Protein AF-A0A497B999-F1 (afdb_monomer_lite)

pLDDT: mean 79.4, std 13.86, range [38.69, 96.44]

Sequence (153 aa):
MGLRLIITAIMAGIAWFAQEKSVSIAQFNAAYASIPLSVILLAMVFDYGLDTGKLYNRMLGRGKNPLSKLAFAIGSVTVFFLLFTWLVAGTVTLNLSLLQPENIVAAGIVALVVLIPNTGTSEWLLWLWIATQIATGGSYLVILPAAIGGVLI

Radius of gyration: 16.12 Å; chains: 1; bounding box: 37×37×44 Å

Foldseek 3Di:
DVVVVVLVVLVVVLVVLCVVLVPDPLLLLLLLLLQAQVLLVVLLVLLQVPLVVVVVCVVCVPPPDPVVSVVVLVVQLVVQLQVQLCSSVLDPDDDVVPDDSSNSSSSSVSSSQSSPHPSSVPSVSVVSNVVSCVVVVVPNHHHDPPPSDDDDD

Secondary structure (DSSP, 8-state):
-HHHHHHHHHHHHHHHHHHHTT--HHHHHHHHHTS-HHHHHHHHHHHHHH-HHHHHHHHHTT--SHHHHHHHHHHHHHHHHHHHHHHHHT-SS--TTTS-HHHHHHHHHHHHHHHSTT-TTS-HHHHHHHHHHHHTTTTT--SS---SSS---

Structure (mmCIF, N/CA/C/O backbone):
data_AF-A0A497B999-F1
#
_entry.id   AF-A0A497B999-F1
#
loop_
_atom_site.group_PDB
_atom_site.id
_atom_site.type_symbol
_atom_site.label_atom_id
_atom_site.label_alt_id
_atom_site.label_comp_id
_atom_site.label_asym_id
_atom_site.label_entity_id
_atom_site.label_seq_id
_atom_site.pdbx_PDB_ins_code
_atom_site.Cartn_x
_atom_site.Cartn_y
_atom_site.Cartn_z
_atom_site.occupancy
_atom_site.B_iso_or_equiv
_atom_site.auth_seq_id
_atom_site.auth_comp_id
_atom_site.auth_asym_id
_atom_site.auth_atom_id
_atom_site.pdbx_PDB_model_num
ATOM 1 N N . MET A 1 1 ? -16.981 14.849 10.369 1.00 53.31 1 MET A N 1
ATOM 2 C CA . MET A 1 1 ? -15.868 15.704 9.890 1.00 53.31 1 MET A CA 1
ATOM 3 C C . MET A 1 1 ? -14.486 15.146 10.237 1.00 53.31 1 MET A C 1
ATOM 5 O O . MET A 1 1 ? -13.684 15.047 9.323 1.00 53.31 1 MET A O 1
ATOM 9 N N . GLY A 1 2 ? -14.214 14.705 11.476 1.00 68.94 2 GLY A N 1
ATOM 10 C CA . GLY A 1 2 ? -12.868 14.260 11.897 1.00 68.94 2 GLY A CA 1
ATOM 11 C C . GLY A 1 2 ? -12.201 13.161 11.049 1.00 68.94 2 GLY A C 1
ATOM 12 O O . GLY A 1 2 ? -11.069 13.343 10.626 1.00 68.94 2 GLY A O 1
ATOM 13 N N . LEU A 1 3 ? -12.895 12.059 10.731 1.00 68.69 3 LEU A N 1
ATOM 14 C CA . LEU A 1 3 ? -12.295 10.940 9.978 1.00 68.69 3 LEU A CA 1
ATOM 15 C C . LEU A 1 3 ? -11.814 11.343 8.574 1.00 68.69 3 LEU A C 1
ATOM 17 O O . LEU A 1 3 ? -10.726 10.959 8.167 1.00 68.69 3 LEU A O 1
ATOM 21 N N . ARG A 1 4 ? -12.602 12.149 7.851 1.00 74.00 4 ARG A N 1
ATOM 22 C CA . ARG A 1 4 ? -12.235 12.611 6.504 1.00 74.00 4 ARG A CA 1
ATOM 23 C C . ARG A 1 4 ? -10.976 13.477 6.539 1.00 74.00 4 ARG A C 1
ATOM 25 O O . ARG A 1 4 ? -10.092 13.254 5.732 1.00 74.00 4 ARG A O 1
ATOM 32 N N . LEU A 1 5 ? -10.870 14.386 7.512 1.00 78.81 5 LEU A N 1
ATOM 33 C CA . LEU A 1 5 ? -9.674 15.216 7.704 1.00 78.81 5 LEU A CA 1
ATOM 34 C C . LEU A 1 5 ? -8.425 14.375 7.990 1.00 78.81 5 LEU A C 1
ATOM 36 O O . LEU A 1 5 ? -7.358 14.681 7.475 1.00 78.81 5 LEU A O 1
ATOM 40 N N . ILE A 1 6 ? -8.561 13.301 8.771 1.00 75.62 6 ILE A N 1
ATOM 41 C CA . ILE A 1 6 ? -7.450 12.392 9.078 1.00 75.62 6 ILE A CA 1
ATOM 42 C C . ILE A 1 6 ? -7.022 11.618 7.834 1.00 75.62 6 ILE A C 1
ATOM 44 O O . ILE A 1 6 ? -5.835 11.571 7.537 1.00 75.62 6 ILE A O 1
ATOM 48 N N . ILE A 1 7 ? -7.974 11.058 7.081 1.00 76.25 7 ILE A N 1
ATOM 49 C CA . ILE A 1 7 ? -7.676 10.371 5.818 1.00 76.25 7 ILE A CA 1
ATOM 50 C C . ILE A 1 7 ? -6.968 11.339 4.862 1.00 76.25 7 ILE A C 1
ATOM 52 O O . ILE A 1 7 ? -5.926 10.994 4.317 1.00 76.25 7 ILE A O 1
ATOM 56 N N . THR A 1 8 ? -7.458 12.576 4.732 1.00 84.88 8 THR A N 1
ATOM 57 C CA . THR A 1 8 ? -6.799 13.616 3.930 1.00 84.88 8 THR A CA 1
ATOM 58 C C . THR A 1 8 ? -5.387 13.927 4.429 1.00 84.88 8 THR A C 1
ATOM 60 O O . THR A 1 8 ? -4.481 14.044 3.612 1.00 84.88 8 THR A O 1
ATOM 63 N N . ALA A 1 9 ? -5.166 14.023 5.742 1.00 86.38 9 ALA A N 1
ATOM 64 C CA . ALA A 1 9 ? -3.837 14.259 6.306 1.00 86.38 9 ALA A CA 1
ATOM 65 C C . ALA A 1 9 ? -2.875 13.089 6.044 1.00 86.38 9 ALA A C 1
ATOM 67 O O . ALA A 1 9 ? -1.715 13.320 5.715 1.00 86.38 9 ALA A O 1
ATOM 68 N N . ILE A 1 10 ? -3.349 11.841 6.128 1.00 84.56 10 ILE A N 1
ATOM 69 C CA . ILE A 1 10 ? -2.544 10.656 5.798 1.00 84.56 10 ILE A CA 1
ATOM 70 C C . ILE A 1 10 ? -2.218 10.639 4.301 1.00 84.56 10 ILE A C 1
ATOM 72 O O . ILE A 1 10 ? -1.063 10.443 3.935 1.00 84.56 10 ILE A O 1
ATOM 76 N N . MET A 1 11 ? -3.201 10.905 3.435 1.00 88.56 11 MET A N 1
ATOM 77 C CA . MET A 1 11 ? -2.979 11.018 1.989 1.00 88.56 11 MET A CA 1
ATOM 78 C C . MET A 1 11 ? -1.961 12.115 1.661 1.00 88.56 11 MET A C 1
ATOM 80 O O . MET A 1 11 ? -1.053 11.886 0.865 1.00 88.56 11 MET A O 1
ATOM 84 N N . ALA A 1 12 ? -2.070 13.279 2.307 1.00 91.62 12 ALA A N 1
ATOM 85 C CA . ALA A 1 12 ? -1.105 14.365 2.169 1.00 91.62 12 ALA A CA 1
ATOM 86 C C . ALA A 1 12 ? 0.289 13.952 2.660 1.00 91.62 12 ALA A C 1
ATOM 88 O O . ALA A 1 12 ? 1.274 14.278 2.011 1.00 91.62 12 ALA A O 1
ATOM 89 N N . GLY A 1 13 ? 0.380 13.193 3.756 1.00 92.12 13 GLY A N 1
ATOM 90 C CA . GLY A 1 13 ? 1.641 12.659 4.270 1.00 92.12 13 GLY A CA 1
ATOM 91 C C . GLY A 1 13 ? 2.311 11.673 3.312 1.00 92.12 13 GLY A C 1
ATOM 92 O O . GLY A 1 13 ? 3.513 11.774 3.083 1.00 92.12 13 GLY A O 1
ATOM 93 N N . ILE A 1 14 ? 1.544 10.764 2.702 1.00 90.81 14 ILE A N 1
ATOM 94 C CA . ILE A 1 14 ? 2.063 9.833 1.686 1.00 90.81 14 ILE A CA 1
ATOM 95 C C . ILE A 1 14 ? 2.523 10.601 0.446 1.00 90.81 14 ILE A C 1
ATOM 97 O O . ILE A 1 14 ? 3.615 10.344 -0.054 1.00 90.81 14 ILE A O 1
ATOM 101 N N . ALA A 1 15 ? 1.726 11.563 -0.029 1.00 92.88 15 ALA A N 1
ATOM 102 C CA . ALA A 1 15 ? 2.080 12.387 -1.182 1.00 92.88 15 ALA A CA 1
ATOM 103 C C . ALA A 1 15 ? 3.340 13.228 -0.918 1.00 92.88 15 ALA A C 1
ATOM 105 O O . ALA A 1 15 ? 4.244 13.259 -1.750 1.00 92.88 15 ALA A O 1
ATOM 106 N N . TRP A 1 16 ? 3.432 13.848 0.261 1.00 96.19 16 TRP A N 1
ATOM 107 C CA . TRP A 1 16 ? 4.612 14.589 0.699 1.00 96.19 16 TRP A CA 1
ATOM 108 C C . TRP A 1 16 ? 5.847 13.687 0.772 1.00 96.19 16 TRP A C 1
ATOM 110 O O . TRP A 1 16 ? 6.894 14.047 0.244 1.00 96.19 16 TRP A O 1
ATOM 120 N N . PHE A 1 17 ? 5.727 12.490 1.352 1.00 93.62 17 PHE A N 1
ATOM 121 C CA . PHE A 1 17 ? 6.834 11.536 1.431 1.00 93.62 17 PHE A CA 1
ATOM 122 C C . PHE A 1 17 ? 7.292 11.063 0.045 1.00 93.62 17 PHE A C 1
ATOM 124 O O . PHE A 1 17 ? 8.492 11.001 -0.220 1.00 93.62 17 PHE A O 1
ATOM 131 N N . ALA A 1 18 ? 6.349 10.764 -0.853 1.00 94.25 18 ALA A N 1
ATOM 132 C CA . ALA A 1 18 ? 6.647 10.390 -2.232 1.00 94.25 18 ALA A CA 1
ATOM 133 C C . ALA A 1 18 ? 7.386 11.516 -2.972 1.00 94.25 18 ALA A C 1
ATOM 135 O O . ALA A 1 18 ? 8.362 11.249 -3.671 1.00 94.25 18 ALA A O 1
ATOM 136 N N . GLN A 1 19 ? 6.965 12.769 -2.770 1.00 94.44 19 GLN A N 1
ATOM 137 C CA . GLN A 1 19 ? 7.623 13.944 -3.336 1.00 94.44 19 GLN A CA 1
ATOM 138 C C . GLN A 1 19 ? 9.038 14.130 -2.772 1.00 94.44 19 GLN A C 1
ATOM 140 O O . GLN A 1 19 ? 9.989 14.252 -3.541 1.00 94.44 19 GLN A O 1
ATOM 145 N N . GLU A 1 20 ? 9.193 14.096 -1.449 1.00 96.44 20 GLU A N 1
ATOM 146 C CA . GLU A 1 20 ? 10.479 14.253 -0.754 1.00 96.44 20 GLU A CA 1
ATOM 147 C C . GLU A 1 20 ? 11.494 13.181 -1.179 1.00 96.44 20 GLU A C 1
ATOM 149 O O . GLU A 1 20 ? 12.686 13.448 -1.322 1.00 96.44 20 GLU A O 1
ATOM 154 N N . LYS A 1 21 ? 11.025 11.951 -1.418 1.00 95.06 21 LYS A N 1
ATOM 155 C CA . LYS A 1 21 ? 11.857 10.833 -1.883 1.00 95.06 21 LYS A CA 1
ATOM 156 C C . LYS A 1 21 ? 11.933 10.700 -3.403 1.00 95.06 21 LYS A C 1
ATOM 158 O O . LYS A 1 21 ? 12.560 9.759 -3.879 1.00 95.06 21 LYS A O 1
ATOM 163 N N . SER A 1 22 ? 11.353 11.641 -4.152 1.00 94.69 22 SER A N 1
ATOM 164 C CA . SER A 1 22 ? 11.350 11.652 -5.622 1.00 94.69 22 SER A CA 1
ATOM 165 C C . SER A 1 22 ? 10.850 10.339 -6.240 1.00 94.69 22 SER A C 1
ATOM 167 O O . SER A 1 22 ? 11.375 9.878 -7.252 1.00 94.69 22 SER A O 1
ATOM 169 N N . VAL A 1 23 ? 9.830 9.727 -5.629 1.00 95.19 23 VAL A N 1
ATOM 170 C CA . VAL A 1 23 ? 9.220 8.491 -6.130 1.00 95.19 23 VAL A CA 1
ATOM 171 C C . VAL A 1 23 ? 8.491 8.793 -7.435 1.00 95.19 23 VAL A C 1
ATOM 173 O O . VAL A 1 23 ? 7.482 9.500 -7.458 1.00 95.19 23 VAL A O 1
ATOM 176 N N . SER A 1 24 ? 8.999 8.247 -8.536 1.00 95.50 24 SER A N 1
ATOM 177 C CA . SER A 1 24 ? 8.361 8.361 -9.846 1.00 95.50 24 SER A CA 1
ATOM 178 C C . SER A 1 24 ? 7.156 7.424 -9.977 1.00 95.50 24 SER A C 1
ATOM 180 O O . SER A 1 24 ? 7.064 6.386 -9.321 1.00 95.50 24 SER A O 1
ATOM 182 N N . ILE A 1 25 ? 6.251 7.748 -10.905 1.00 93.69 25 ILE A N 1
ATOM 183 C CA . ILE A 1 25 ? 5.099 6.891 -11.241 1.00 93.69 25 ILE A CA 1
ATOM 184 C C . ILE A 1 25 ? 5.566 5.513 -11.733 1.00 93.69 25 ILE A C 1
ATOM 186 O O . ILE A 1 25 ? 4.940 4.504 -11.424 1.00 93.69 25 ILE A O 1
ATOM 190 N N . ALA A 1 26 ? 6.686 5.450 -12.461 1.00 94.44 26 ALA A N 1
ATOM 191 C CA . ALA A 1 26 ? 7.249 4.190 -12.936 1.00 94.44 26 ALA A CA 1
ATOM 192 C C . ALA A 1 26 ? 7.711 3.293 -11.774 1.00 94.44 26 ALA A C 1
ATOM 194 O O . ALA A 1 26 ? 7.369 2.113 -11.745 1.00 94.44 26 ALA A O 1
ATOM 195 N N . GLN A 1 27 ? 8.423 3.860 -10.792 1.00 93.62 27 GLN A N 1
ATOM 196 C CA . GLN A 1 27 ? 8.841 3.135 -9.584 1.00 93.62 27 GLN A CA 1
ATOM 197 C C . GLN A 1 27 ? 7.641 2.683 -8.757 1.00 93.62 27 GLN A C 1
ATOM 199 O O . GLN A 1 27 ? 7.598 1.540 -8.313 1.00 93.62 27 GLN A O 1
ATOM 204 N N . PHE A 1 28 ? 6.638 3.549 -8.600 1.00 94.38 28 PHE A N 1
ATOM 205 C CA . PHE A 1 28 ? 5.398 3.185 -7.926 1.00 94.38 28 PHE A CA 1
ATOM 206 C C . PHE A 1 28 ? 4.694 2.008 -8.619 1.00 94.38 28 PHE A C 1
ATOM 208 O O . PHE A 1 28 ? 4.337 1.037 -7.956 1.00 94.38 28 PHE A O 1
ATOM 215 N N . ASN A 1 29 ? 4.529 2.062 -9.945 1.00 94.69 29 ASN A N 1
ATOM 216 C CA . ASN A 1 29 ? 3.882 0.991 -10.705 1.00 94.69 29 ASN A CA 1
ATOM 217 C C . ASN A 1 29 ? 4.646 -0.330 -10.579 1.00 94.69 29 ASN A C 1
ATOM 219 O O . ASN A 1 29 ? 4.015 -1.367 -10.397 1.00 94.69 29 ASN A O 1
ATOM 223 N N . ALA A 1 30 ? 5.980 -0.296 -10.631 1.00 92.81 30 ALA A N 1
ATOM 224 C CA . ALA A 1 30 ? 6.812 -1.477 -10.420 1.00 92.81 30 ALA A CA 1
ATOM 225 C C . ALA A 1 30 ? 6.649 -2.045 -8.999 1.00 92.81 30 ALA A C 1
ATOM 227 O O . ALA A 1 30 ? 6.401 -3.241 -8.840 1.00 92.81 30 ALA A O 1
ATOM 228 N N . ALA A 1 31 ? 6.713 -1.192 -7.972 1.00 91.81 31 ALA A N 1
ATOM 229 C CA . ALA A 1 31 ? 6.538 -1.589 -6.575 1.00 91.81 31 ALA A CA 1
ATOM 230 C C . ALA A 1 31 ? 5.150 -2.194 -6.310 1.00 91.81 31 ALA A C 1
ATOM 232 O O . ALA A 1 31 ? 5.038 -3.254 -5.699 1.00 91.81 31 ALA A O 1
ATOM 233 N N . TYR A 1 32 ? 4.088 -1.556 -6.808 1.00 92.62 32 TYR A N 1
ATOM 234 C CA . TYR A 1 32 ? 2.716 -2.020 -6.612 1.00 92.62 32 TYR A CA 1
ATOM 235 C C . TYR A 1 32 ? 2.406 -3.288 -7.425 1.00 92.62 32 TYR A C 1
ATOM 237 O O . TYR A 1 32 ? 1.735 -4.189 -6.926 1.00 92.62 32 TYR A O 1
ATOM 245 N N . ALA A 1 33 ? 2.921 -3.403 -8.655 1.00 92.06 33 ALA A N 1
ATOM 246 C CA . ALA A 1 33 ? 2.795 -4.623 -9.458 1.00 92.06 33 ALA A CA 1
ATOM 247 C C . ALA A 1 33 ? 3.549 -5.811 -8.835 1.00 92.06 33 ALA A C 1
ATOM 249 O O . ALA A 1 33 ? 3.080 -6.940 -8.930 1.00 92.06 33 ALA A O 1
ATOM 250 N N . SER A 1 34 ? 4.665 -5.560 -8.143 1.00 90.12 34 SER A N 1
ATOM 251 C CA . SER A 1 34 ? 5.458 -6.600 -7.467 1.00 90.12 34 SER A CA 1
ATOM 252 C C . SER A 1 34 ? 4.764 -7.214 -6.247 1.00 90.12 34 SER A C 1
ATOM 254 O O . SER A 1 34 ? 5.243 -8.210 -5.706 1.00 90.12 34 SER A O 1
ATOM 256 N N . ILE A 1 35 ? 3.643 -6.643 -5.791 1.00 89.62 35 ILE A N 1
ATOM 257 C CA . ILE A 1 35 ? 2.853 -7.215 -4.700 1.00 89.62 35 ILE A CA 1
ATOM 258 C C . ILE A 1 35 ? 2.240 -8.538 -5.187 1.00 89.62 35 ILE A C 1
ATOM 260 O O . ILE A 1 35 ? 1.513 -8.526 -6.184 1.00 89.62 35 ILE A O 1
ATOM 264 N N . PRO A 1 36 ? 2.464 -9.671 -4.491 1.00 89.81 36 PRO A N 1
ATOM 265 C CA . PRO A 1 36 ? 1.859 -10.938 -4.877 1.00 89.81 36 PRO A CA 1
ATOM 266 C C . PRO A 1 36 ? 0.331 -10.853 -4.911 1.00 89.81 36 PRO A C 1
ATOM 268 O O . PRO A 1 36 ? -0.281 -10.294 -3.995 1.00 89.81 36 PRO A O 1
ATOM 271 N N . LEU A 1 37 ? -0.306 -11.473 -5.907 1.00 89.38 37 LEU A N 1
ATOM 272 C CA . LEU A 1 37 ? -1.767 -11.492 -6.031 1.00 89.38 37 LEU A CA 1
ATOM 273 C C . LEU A 1 37 ? -2.436 -12.020 -4.753 1.00 89.38 37 LEU A C 1
ATOM 275 O O . LEU A 1 37 ? -3.443 -11.474 -4.311 1.00 89.38 37 LEU A O 1
ATOM 279 N N . SER A 1 38 ? -1.851 -13.026 -4.098 1.00 88.50 38 SER A N 1
ATOM 280 C CA . SER A 1 38 ? -2.344 -13.534 -2.813 1.00 88.50 38 SER A CA 1
ATOM 281 C C . SER A 1 38 ? -2.384 -12.472 -1.708 1.00 88.50 38 SER A C 1
ATOM 283 O O . SER A 1 38 ? -3.277 -12.508 -0.866 1.00 88.50 38 SER A O 1
ATOM 285 N N . VAL A 1 39 ? -1.433 -11.532 -1.693 1.00 87.69 39 VAL A N 1
ATOM 286 C CA . VAL A 1 39 ? -1.390 -10.425 -0.725 1.00 87.69 39 VAL A CA 1
ATOM 287 C C . VAL A 1 39 ? -2.482 -9.405 -1.043 1.00 87.69 39 VAL A C 1
ATOM 289 O O . VAL A 1 39 ? -3.143 -8.936 -0.120 1.00 87.69 39 VAL A O 1
ATOM 292 N N . ILE A 1 40 ? -2.736 -9.118 -2.324 1.00 90.62 40 ILE A N 1
ATOM 293 C CA . ILE A 1 40 ? -3.856 -8.264 -2.754 1.00 90.62 40 ILE A CA 1
ATOM 294 C C . ILE A 1 40 ? -5.200 -8.885 -2.360 1.00 90.62 40 ILE A C 1
ATOM 296 O O . ILE A 1 40 ? -6.045 -8.212 -1.772 1.00 90.62 40 ILE A O 1
ATOM 300 N N . LEU A 1 41 ? -5.382 -10.184 -2.608 1.00 90.00 41 LEU A N 1
ATOM 301 C CA . LEU A 1 41 ? -6.593 -10.902 -2.210 1.00 90.00 41 LEU A CA 1
ATOM 302 C C . LEU A 1 41 ? -6.753 -10.943 -0.685 1.00 90.00 41 LEU A C 1
ATOM 304 O O . LEU A 1 41 ? -7.852 -10.725 -0.182 1.00 90.00 41 LEU A O 1
ATOM 308 N N . LEU A 1 42 ? -5.669 -11.155 0.066 1.00 86.69 42 LEU A N 1
ATOM 309 C CA . LEU A 1 42 ? -5.689 -11.077 1.527 1.00 86.69 42 LEU A CA 1
ATOM 310 C C . LEU A 1 42 ? -6.082 -9.672 2.006 1.00 86.69 42 LEU A C 1
ATOM 312 O O . LEU A 1 42 ? -6.885 -9.545 2.927 1.00 86.69 42 LEU A O 1
ATOM 316 N N . ALA A 1 43 ? -5.559 -8.622 1.369 1.00 86.19 43 ALA A N 1
ATOM 317 C CA . ALA A 1 43 ? -5.922 -7.243 1.669 1.00 86.19 43 ALA A CA 1
ATOM 318 C C . ALA A 1 43 ? -7.414 -6.984 1.428 1.00 86.19 43 ALA A C 1
ATOM 320 O O . ALA A 1 43 ? -8.062 -6.367 2.265 1.00 86.19 43 ALA A O 1
ATOM 321 N N . MET A 1 44 ? -7.976 -7.518 0.341 1.00 87.25 44 MET A N 1
ATOM 322 C CA . MET A 1 44 ? -9.414 -7.453 0.067 1.00 87.25 44 MET A CA 1
ATOM 323 C C . MET A 1 44 ? -10.247 -8.239 1.083 1.00 87.25 44 MET A C 1
ATOM 325 O O . MET A 1 44 ? -11.308 -7.778 1.491 1.00 87.25 44 MET A O 1
ATOM 329 N N . VAL A 1 45 ? -9.778 -9.409 1.528 1.00 85.94 45 VAL A N 1
ATOM 330 C CA . VAL A 1 45 ? -10.440 -10.166 2.603 1.00 85.94 45 VAL A CA 1
ATOM 331 C C . VAL A 1 45 ? -10.432 -9.362 3.902 1.00 85.94 45 VAL A C 1
ATOM 333 O O . VAL A 1 45 ? -11.441 -9.341 4.609 1.00 85.94 45 VAL A O 1
ATOM 336 N N . PHE A 1 46 ? -9.330 -8.671 4.206 1.00 82.75 46 PHE A N 1
ATOM 337 C CA . PHE A 1 46 ? -9.279 -7.740 5.327 1.00 82.75 46 PHE A CA 1
ATOM 338 C C . PHE A 1 46 ? -10.236 -6.564 5.126 1.00 82.75 46 PHE A C 1
ATOM 340 O O . PHE A 1 46 ? -11.010 -6.300 6.032 1.00 82.75 46 PHE A O 1
ATOM 347 N N . ASP A 1 47 ? -10.267 -5.913 3.964 1.00 81.00 47 ASP A N 1
ATOM 348 C CA . ASP A 1 47 ? -11.197 -4.808 3.671 1.00 81.00 47 ASP A CA 1
ATOM 349 C C . ASP A 1 47 ? -12.670 -5.245 3.816 1.00 81.00 47 ASP A C 1
ATOM 351 O O . ASP A 1 47 ? -13.462 -4.591 4.493 1.00 81.00 47 ASP A O 1
ATOM 355 N N . TYR A 1 48 ? -13.033 -6.424 3.299 1.00 82.00 48 TYR A N 1
ATOM 356 C CA . TYR A 1 48 ? -14.372 -7.004 3.458 1.00 82.00 48 TYR A CA 1
ATOM 357 C C . TYR A 1 48 ? -14.691 -7.360 4.919 1.00 82.00 48 TYR A C 1
ATOM 359 O O . TYR A 1 48 ? -15.761 -7.034 5.438 1.00 82.00 48 TYR A O 1
ATOM 367 N N . GLY A 1 49 ? -13.773 -8.048 5.604 1.00 74.00 49 GLY A N 1
ATOM 368 C CA . GLY A 1 49 ? -13.973 -8.517 6.978 1.00 74.00 49 GLY A CA 1
ATOM 369 C C . GLY A 1 49 ? -13.958 -7.389 8.009 1.00 74.00 49 GLY A C 1
ATOM 370 O O . GLY A 1 49 ? -14.634 -7.466 9.039 1.00 74.00 49 GLY A O 1
ATOM 371 N N . LEU A 1 50 ? -13.200 -6.335 7.723 1.00 69.31 50 LEU A N 1
ATOM 372 C CA . LEU A 1 50 ? -13.049 -5.167 8.574 1.00 69.31 50 LEU A CA 1
ATOM 373 C C . LEU A 1 50 ? -13.976 -4.038 8.192 1.00 69.31 50 LEU A C 1
ATOM 375 O O . LEU A 1 50 ? -13.937 -3.067 8.947 1.00 69.31 50 LEU A O 1
ATOM 379 N N . ASP A 1 51 ? -14.757 -4.173 7.102 1.00 68.81 51 ASP A N 1
ATOM 380 C CA . ASP A 1 51 ? -15.635 -3.150 6.523 1.00 68.81 51 ASP A CA 1
ATOM 381 C C . ASP A 1 51 ? -16.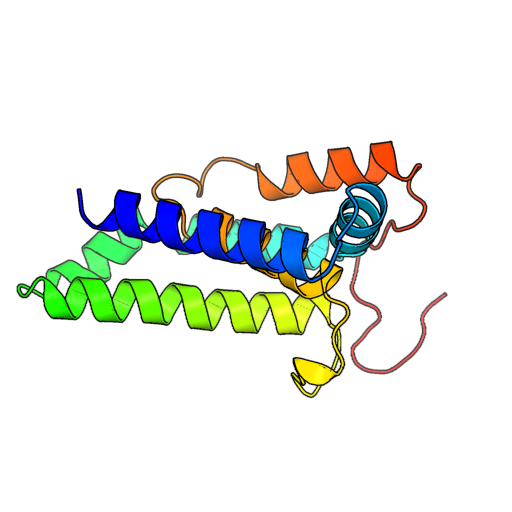062 -2.203 7.625 1.00 68.81 51 ASP A C 1
ATOM 383 O O . ASP A 1 51 ? -16.858 -2.543 8.519 1.00 68.81 51 ASP A O 1
ATOM 387 N N . THR A 1 52 ? -15.358 -1.069 7.659 1.00 55.94 52 THR A N 1
ATOM 388 C CA . THR A 1 52 ? -15.230 -0.307 8.895 1.00 55.94 52 THR A CA 1
ATOM 389 C C . THR A 1 52 ? -16.598 0.187 9.325 1.00 55.94 52 THR A C 1
ATOM 391 O O . THR A 1 52 ? -16.823 0.298 10.515 1.00 55.94 52 THR A O 1
ATOM 394 N N . GLY A 1 53 ? -17.599 0.287 8.445 1.00 57.34 53 GLY A N 1
ATOM 395 C CA . GLY A 1 53 ? -18.994 0.492 8.847 1.00 57.34 53 GLY A CA 1
ATOM 396 C C . GLY A 1 53 ? -19.504 -0.489 9.919 1.00 57.34 53 GLY A C 1
ATOM 397 O O . GLY A 1 53 ? -20.189 -0.076 10.854 1.00 57.34 53 GLY A O 1
ATOM 398 N N . LYS A 1 54 ? -19.144 -1.775 9.862 1.00 60.59 54 LYS A N 1
ATOM 399 C CA . LYS A 1 54 ? -19.558 -2.803 10.837 1.00 60.59 54 LYS A CA 1
ATOM 400 C C . LYS A 1 54 ? -18.557 -2.960 11.976 1.00 60.59 54 LYS A C 1
ATOM 402 O O . LYS A 1 54 ? -18.981 -3.048 13.128 1.00 60.59 54 LYS A O 1
ATOM 407 N N . LEU A 1 55 ? -17.253 -2.961 11.694 1.00 60.69 55 LEU A N 1
ATOM 408 C CA . LEU A 1 55 ? -16.217 -3.122 12.721 1.00 60.69 55 LEU A CA 1
ATOM 409 C C . LEU A 1 55 ? -16.121 -1.886 13.630 1.00 60.69 55 LEU A C 1
ATOM 411 O O . LEU A 1 55 ? -16.098 -2.016 14.853 1.00 60.69 55 LEU A O 1
ATOM 415 N N . TYR A 1 56 ? -16.177 -0.684 13.050 1.00 56.12 56 TYR A N 1
ATOM 416 C CA . TYR A 1 56 ? -16.229 0.593 13.769 1.00 56.12 56 TYR A CA 1
ATOM 417 C C . TYR A 1 56 ? -17.479 0.653 14.646 1.00 56.12 56 TYR A C 1
ATOM 419 O O . TYR A 1 56 ? -17.374 0.966 15.825 1.00 56.12 56 TYR A O 1
ATOM 427 N N . ASN A 1 57 ? -18.653 0.265 14.138 1.00 60.66 57 ASN A N 1
ATOM 428 C CA . ASN A 1 57 ? -19.877 0.240 14.947 1.00 60.66 57 ASN A CA 1
ATOM 429 C C . ASN A 1 57 ? -19.843 -0.831 16.055 1.00 60.66 57 ASN A C 1
ATOM 431 O O . ASN A 1 57 ? -20.320 -0.582 17.163 1.00 60.66 57 ASN A O 1
ATOM 435 N N . ARG A 1 58 ? -19.235 -1.997 15.807 1.00 61.34 58 ARG A N 1
ATOM 436 C CA . ARG A 1 58 ? -19.156 -3.110 16.771 1.00 61.34 58 ARG A CA 1
ATOM 437 C C . ARG A 1 58 ? -18.089 -2.891 17.853 1.00 61.34 58 ARG A C 1
ATOM 439 O O . ARG A 1 58 ? -18.299 -3.293 18.995 1.00 61.34 58 ARG A O 1
ATOM 446 N N . MET A 1 59 ? -16.982 -2.219 17.530 1.00 55.91 59 MET A N 1
ATOM 447 C CA . MET A 1 59 ? -15.904 -1.901 18.478 1.00 55.91 59 MET A CA 1
ATOM 448 C C . MET A 1 59 ? -16.114 -0.548 19.174 1.00 55.91 59 MET A C 1
ATOM 450 O O . MET A 1 59 ? -15.858 -0.432 20.372 1.00 55.91 59 MET A O 1
ATOM 454 N N . LEU A 1 60 ? -16.665 0.461 18.488 1.00 54.75 60 LEU A N 1
ATOM 455 C CA . LEU A 1 60 ? -16.926 1.792 19.061 1.00 54.75 60 LEU A CA 1
ATOM 456 C C . LEU A 1 60 ? -18.320 1.968 19.648 1.00 54.75 60 LEU A C 1
ATOM 458 O O . LEU A 1 60 ? -18.546 2.956 20.345 1.00 54.75 60 LEU A O 1
ATOM 462 N N . GLY A 1 61 ? -19.213 0.989 19.488 1.00 52.81 61 GLY A N 1
ATOM 463 C CA . GLY A 1 61 ? -20.396 0.861 20.343 1.00 52.81 61 GLY A CA 1
ATOM 464 C C . GLY A 1 61 ? -20.045 0.790 21.840 1.00 52.81 61 GLY A C 1
ATOM 465 O O . GLY A 1 61 ? -20.889 1.087 22.680 1.00 52.81 61 GLY A O 1
ATOM 466 N N . ARG A 1 62 ? -18.785 0.473 22.190 1.00 52.47 62 ARG A N 1
ATOM 467 C CA . ARG A 1 62 ? -18.260 0.485 23.568 1.00 52.47 62 ARG A CA 1
ATOM 468 C C . ARG A 1 62 ? -17.564 1.790 23.986 1.00 52.47 62 ARG A C 1
ATOM 470 O O . ARG A 1 62 ? -17.443 2.045 25.180 1.00 52.47 62 ARG A O 1
ATOM 477 N N . GLY A 1 63 ? -17.136 2.638 23.047 1.00 53.53 63 GLY A N 1
ATOM 478 C CA . GLY A 1 63 ? -16.372 3.860 23.326 1.00 53.53 63 GLY A CA 1
ATOM 479 C C . GLY A 1 63 ? -17.195 5.129 23.108 1.00 53.53 63 GLY A C 1
ATOM 480 O O . GLY A 1 63 ? -17.246 5.657 21.997 1.00 53.53 63 GLY A O 1
ATOM 481 N N . LYS A 1 64 ? -17.816 5.665 24.168 1.00 59.66 64 LYS A N 1
ATOM 482 C CA . LYS A 1 64 ? -18.594 6.922 24.095 1.00 59.66 64 LYS A CA 1
ATOM 483 C C . LYS A 1 64 ? -17.728 8.169 23.832 1.00 59.66 64 LYS A C 1
ATOM 485 O O . LYS A 1 64 ? -18.257 9.186 23.399 1.00 59.66 64 LYS A O 1
ATOM 490 N N . ASN A 1 65 ? -16.415 8.102 24.070 1.00 72.38 65 ASN A N 1
ATOM 491 C CA . ASN A 1 65 ? -15.530 9.269 24.072 1.00 72.38 65 ASN A CA 1
ATOM 492 C C . ASN A 1 65 ? -14.830 9.477 22.702 1.00 72.38 65 ASN A C 1
ATOM 494 O O . ASN A 1 65 ? -14.166 8.548 22.229 1.00 72.38 65 ASN A O 1
ATOM 498 N N . PRO A 1 66 ? -14.923 10.665 22.063 1.00 70.50 66 PRO A N 1
ATOM 499 C CA . PRO A 1 66 ? -14.286 10.967 20.773 1.00 70.50 66 PRO A CA 1
ATOM 500 C C . PRO A 1 66 ? -12.784 10.656 20.704 1.00 70.50 66 PRO A C 1
ATOM 502 O O . PRO A 1 66 ? -12.300 10.213 19.663 1.00 70.50 66 PRO A O 1
ATOM 505 N N . LEU A 1 67 ? -12.061 10.818 21.818 1.00 74.38 67 LEU A N 1
ATOM 506 C CA . LEU A 1 67 ? -10.622 10.548 21.905 1.00 74.38 67 LEU A CA 1
ATOM 507 C C . LEU A 1 67 ? -10.285 9.057 21.710 1.00 74.38 67 LEU A C 1
ATOM 509 O O . LEU A 1 67 ? -9.312 8.712 21.048 1.00 74.38 67 LEU A O 1
ATOM 513 N N . SER A 1 68 ? -11.124 8.160 22.239 1.00 71.81 68 SER A N 1
ATOM 514 C CA . SER A 1 68 ? -10.949 6.709 22.088 1.00 71.81 68 SER A CA 1
ATOM 515 C C . SER A 1 68 ? -11.196 6.264 20.644 1.00 71.81 68 SER A C 1
ATOM 517 O O . SER A 1 68 ? -10.466 5.420 20.127 1.00 71.81 68 SER A O 1
ATOM 519 N N . LYS A 1 69 ? -12.162 6.892 19.957 1.00 69.19 69 LYS A N 1
ATOM 520 C CA . LYS A 1 69 ? -12.414 6.650 18.526 1.00 69.19 69 LYS A CA 1
ATOM 521 C C . LYS A 1 69 ? -11.225 7.075 17.664 1.00 69.19 69 LYS A C 1
ATOM 523 O O . LYS A 1 69 ? -10.893 6.390 16.702 1.00 69.19 69 LYS A O 1
ATOM 528 N N . LEU A 1 70 ? -10.594 8.193 18.025 1.00 70.94 70 LEU A N 1
ATOM 529 C CA . LEU A 1 70 ? -9.406 8.709 17.353 1.00 70.94 70 LEU A CA 1
ATOM 530 C C . LEU A 1 70 ? -8.203 7.775 17.535 1.00 70.94 70 LEU A C 1
ATOM 532 O O . LEU A 1 70 ? -7.582 7.387 16.549 1.00 70.94 70 LEU A O 1
ATOM 536 N N . ALA A 1 71 ? -7.911 7.380 18.776 1.00 74.88 71 ALA A N 1
ATOM 537 C CA . ALA A 1 71 ? -6.803 6.478 19.083 1.00 74.88 71 ALA A CA 1
ATOM 538 C C . ALA A 1 71 ? -6.953 5.126 18.370 1.00 74.88 71 ALA A C 1
ATOM 540 O O . ALA A 1 71 ? -5.981 4.605 17.828 1.00 74.88 71 ALA A O 1
ATOM 541 N N . PHE A 1 72 ? -8.176 4.590 18.310 1.00 73.25 72 PHE A N 1
ATOM 542 C CA . PHE A 1 72 ? -8.452 3.346 17.597 1.00 73.25 72 PHE A CA 1
ATOM 543 C C . PHE A 1 72 ? -8.215 3.475 16.088 1.00 73.25 72 PHE A C 1
ATOM 545 O O . PHE A 1 72 ? -7.543 2.627 15.513 1.00 73.25 72 PHE A O 1
ATOM 552 N N . ALA A 1 73 ? -8.707 4.550 15.460 1.00 70.94 73 ALA A N 1
ATOM 553 C CA . ALA A 1 73 ? -8.5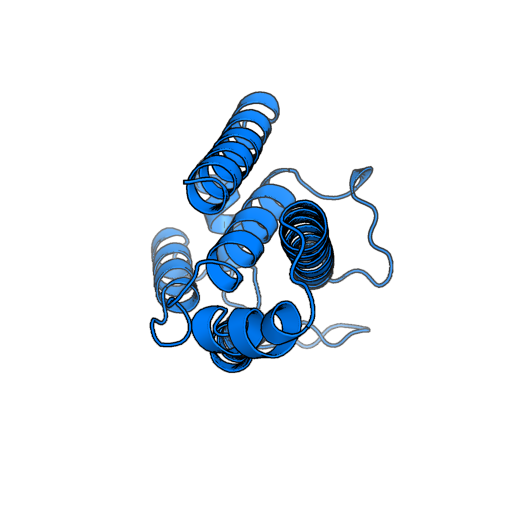24 4.780 14.026 1.00 70.94 73 ALA A CA 1
ATOM 554 C C . ALA A 1 73 ? -7.041 4.930 13.645 1.00 70.94 73 ALA A C 1
ATOM 556 O O . ALA A 1 73 ? -6.584 4.315 12.684 1.00 70.94 73 ALA A O 1
ATOM 557 N N . ILE A 1 74 ? -6.272 5.702 14.420 1.00 74.06 74 ILE A N 1
ATOM 558 C CA . ILE A 1 74 ? -4.826 5.854 14.198 1.00 74.06 74 ILE A CA 1
ATOM 559 C C . ILE A 1 74 ? -4.111 4.519 14.433 1.00 74.06 74 ILE A C 1
ATOM 561 O O . ILE A 1 74 ? -3.283 4.117 13.622 1.00 74.06 74 ILE A O 1
ATOM 565 N N . GLY A 1 75 ? -4.458 3.801 15.505 1.00 77.69 75 GLY A N 1
ATOM 566 C CA . GLY A 1 75 ? -3.877 2.496 15.815 1.00 77.69 75 GLY A CA 1
ATOM 567 C C . GLY A 1 75 ? -4.112 1.469 14.709 1.00 77.69 75 GLY A C 1
ATOM 568 O O . GLY A 1 75 ? -3.165 0.809 14.289 1.00 77.69 75 GLY A O 1
ATOM 569 N N . SER A 1 76 ? -5.337 1.373 14.181 1.00 74.12 76 SER A N 1
ATOM 570 C CA . SER A 1 76 ? -5.633 0.472 13.065 1.00 74.12 76 SER A CA 1
ATOM 571 C C . SER A 1 76 ? -4.845 0.851 11.813 1.00 74.12 76 SER A C 1
ATOM 573 O O . SER A 1 76 ? -4.211 -0.021 11.230 1.00 74.12 76 SER A O 1
ATOM 575 N N . VAL A 1 77 ? -4.800 2.140 11.444 1.00 75.00 77 VAL A N 1
ATOM 576 C CA . VAL A 1 77 ? -3.996 2.613 10.301 1.00 75.00 77 VAL A CA 1
ATOM 577 C C . VAL A 1 77 ? -2.543 2.202 10.438 1.00 75.00 77 VAL A C 1
ATOM 579 O O . VAL A 1 77 ? -1.994 1.603 9.517 1.00 75.00 77 VAL A O 1
ATOM 582 N N . THR A 1 78 ? -1.939 2.452 11.595 1.00 79.81 78 THR A N 1
ATOM 583 C CA . THR A 1 78 ? -0.540 2.103 11.835 1.00 79.81 78 THR A CA 1
ATOM 584 C C . THR A 1 78 ? -0.305 0.596 11.747 1.00 79.81 78 THR A C 1
ATOM 586 O O . THR A 1 78 ? 0.653 0.170 11.111 1.00 79.81 78 THR A O 1
ATOM 589 N N . VAL A 1 79 ? -1.176 -0.229 12.337 1.00 82.69 79 VAL A N 1
ATOM 590 C CA . VAL A 1 79 ? -1.019 -1.693 12.304 1.00 82.69 79 VAL A CA 1
ATOM 591 C C . VAL A 1 79 ? -1.149 -2.238 10.882 1.00 82.69 79 VAL A C 1
ATOM 593 O O . VAL A 1 79 ? -0.304 -3.029 10.470 1.00 82.69 79 VAL A O 1
ATOM 596 N N . PHE A 1 80 ? -2.151 -1.804 10.113 1.00 79.94 80 PHE A N 1
ATOM 597 C CA . PHE A 1 80 ? -2.308 -2.246 8.722 1.00 79.94 80 PHE A CA 1
ATOM 598 C C . PHE A 1 80 ? -1.182 -1.746 7.833 1.00 79.94 80 PHE A C 1
ATOM 600 O O . PHE A 1 80 ? -0.679 -2.499 7.007 1.00 79.94 80 PHE A O 1
ATOM 607 N N . PHE A 1 81 ? -0.738 -0.509 8.036 1.00 82.81 81 PHE A N 1
ATOM 608 C CA . PHE A 1 81 ? 0.429 0.013 7.347 1.00 82.81 81 PHE A CA 1
ATOM 609 C C . PHE A 1 81 ? 1.666 -0.848 7.606 1.00 82.81 81 PHE A C 1
ATOM 611 O O . PHE A 1 81 ? 2.324 -1.253 6.653 1.00 82.81 81 PHE A O 1
ATOM 618 N N . LEU A 1 82 ? 1.954 -1.196 8.863 1.00 85.06 82 LEU A N 1
ATOM 619 C CA . LEU A 1 82 ? 3.074 -2.076 9.199 1.00 85.06 82 LEU A CA 1
ATOM 620 C C . LEU A 1 82 ? 2.891 -3.487 8.622 1.00 85.06 82 LEU A C 1
ATOM 622 O O . LEU A 1 82 ? 3.843 -4.034 8.074 1.00 85.06 82 LEU A O 1
ATOM 626 N N . LEU A 1 83 ? 1.683 -4.053 8.687 1.00 83.69 83 LEU A N 1
ATOM 627 C CA . LEU A 1 83 ? 1.361 -5.364 8.115 1.00 83.69 83 LEU A CA 1
ATOM 628 C C . LEU A 1 83 ? 1.616 -5.390 6.604 1.00 83.69 83 LEU A C 1
ATOM 630 O O . LEU A 1 83 ? 2.322 -6.266 6.116 1.00 83.69 83 LEU A O 1
ATOM 634 N N . PHE A 1 84 ? 1.065 -4.437 5.852 1.00 80.94 84 PHE A N 1
ATOM 635 C CA . PHE A 1 84 ? 1.252 -4.401 4.403 1.00 80.94 84 PHE A CA 1
ATOM 636 C C . PHE A 1 84 ? 2.677 -4.024 4.030 1.00 80.94 84 PHE A C 1
ATOM 638 O O . PHE A 1 84 ? 3.220 -4.613 3.107 1.00 80.94 84 PHE A O 1
ATOM 645 N N . THR A 1 85 ? 3.330 -3.143 4.784 1.00 80.44 85 THR A N 1
ATOM 646 C CA . THR A 1 85 ? 4.760 -2.866 4.599 1.00 80.44 85 THR A CA 1
ATOM 647 C C . THR A 1 85 ? 5.590 -4.137 4.782 1.00 80.44 85 THR A C 1
ATOM 649 O O . THR A 1 85 ? 6.482 -4.398 3.983 1.00 80.44 85 THR A O 1
ATOM 652 N N . TRP A 1 86 ? 5.270 -4.964 5.782 1.00 79.31 86 TRP A N 1
ATOM 653 C CA . TRP A 1 86 ? 5.910 -6.262 6.006 1.00 79.31 86 TRP A CA 1
ATOM 654 C C . TRP A 1 86 ? 5.661 -7.241 4.848 1.00 79.31 86 TRP A C 1
ATOM 656 O O . TRP A 1 86 ? 6.602 -7.842 4.335 1.00 79.31 86 TRP A O 1
ATOM 666 N N . LEU A 1 87 ? 4.405 -7.361 4.400 1.00 77.12 87 LEU A N 1
ATOM 667 C CA . LEU A 1 87 ? 4.013 -8.257 3.306 1.00 77.12 87 LEU A CA 1
ATOM 668 C C . LEU A 1 87 ? 4.625 -7.847 1.959 1.00 77.12 87 LEU A C 1
ATOM 670 O O . LEU A 1 87 ? 5.022 -8.715 1.190 1.00 77.12 87 LEU A O 1
ATOM 674 N N . VAL A 1 88 ? 4.719 -6.543 1.686 1.00 77.31 88 VAL A N 1
ATOM 675 C CA . VAL A 1 88 ? 5.358 -5.987 0.481 1.00 77.31 88 VAL A CA 1
ATOM 676 C C . VAL A 1 88 ? 6.878 -6.151 0.553 1.00 77.31 88 VAL A C 1
ATOM 678 O O . VAL A 1 88 ? 7.507 -6.468 -0.451 1.00 77.31 88 VAL A O 1
ATOM 681 N N . ALA A 1 89 ? 7.478 -5.963 1.732 1.00 73.06 89 ALA A N 1
ATOM 682 C CA . ALA A 1 8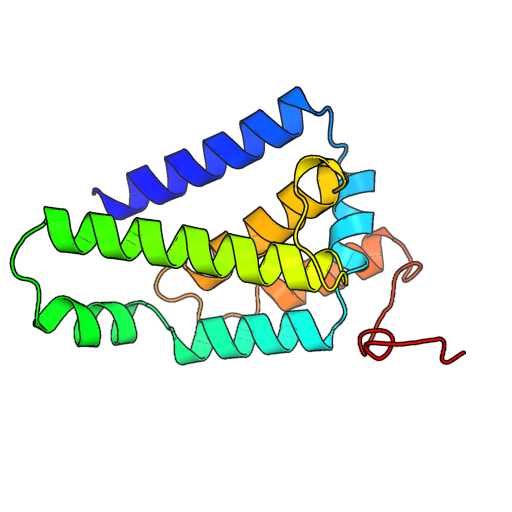9 ? 8.913 -6.143 1.925 1.00 73.06 89 ALA A CA 1
ATOM 683 C C . ALA A 1 89 ? 9.359 -7.604 1.771 1.00 73.06 89 ALA A C 1
ATOM 685 O O . ALA A 1 89 ? 10.491 -7.853 1.364 1.00 73.06 89 ALA A O 1
ATOM 686 N N . GLY A 1 90 ? 8.504 -8.569 2.133 1.00 64.19 90 GLY A N 1
ATOM 687 C CA . GLY A 1 90 ? 8.830 -9.997 2.074 1.00 64.19 90 GLY A CA 1
ATOM 688 C C . GLY A 1 90 ? 9.946 -10.423 3.040 1.00 64.19 90 GLY A C 1
ATOM 689 O O . GLY A 1 90 ? 10.518 -11.501 2.889 1.00 64.19 90 GLY A O 1
ATOM 690 N N . THR A 1 91 ? 10.284 -9.591 4.030 1.00 60.19 91 THR A N 1
ATOM 691 C CA . THR A 1 91 ? 11.371 -9.830 4.989 1.00 60.19 91 THR A CA 1
ATOM 692 C C . THR A 1 91 ? 10.837 -10.263 6.351 1.00 60.19 91 THR A C 1
ATOM 694 O O . THR A 1 91 ? 9.834 -9.750 6.827 1.00 60.19 91 THR A O 1
ATOM 697 N N . VAL A 1 92 ? 11.545 -11.154 7.057 1.00 55.75 92 VAL A N 1
ATOM 698 C CA . VAL A 1 92 ? 11.172 -11.567 8.432 1.00 55.75 92 VAL A CA 1
ATOM 699 C C . VAL A 1 92 ? 11.237 -10.388 9.416 1.00 55.75 92 VAL A C 1
ATOM 701 O O . VAL A 1 92 ? 10.471 -10.331 10.374 1.00 55.75 92 VAL A O 1
ATOM 704 N N . THR A 1 93 ? 12.106 -9.408 9.156 1.00 68.00 93 THR A N 1
ATOM 705 C CA . THR A 1 93 ? 12.254 -8.197 9.972 1.00 68.00 93 THR A CA 1
ATOM 706 C C . THR A 1 93 ? 11.782 -6.971 9.200 1.00 68.00 93 THR A C 1
ATOM 708 O O . THR A 1 93 ? 12.238 -6.725 8.083 1.00 68.00 93 THR A O 1
ATOM 711 N N . LEU A 1 94 ? 10.908 -6.168 9.811 1.00 68.00 94 LEU A N 1
ATOM 712 C CA . LEU A 1 94 ? 10.485 -4.883 9.262 1.00 68.00 94 LEU A CA 1
ATOM 713 C C . LEU A 1 94 ? 11.521 -3.816 9.633 1.00 68.00 94 LEU A C 1
ATOM 715 O O . LEU A 1 94 ? 11.554 -3.331 10.762 1.00 68.00 94 LEU A O 1
ATOM 719 N N . ASN A 1 95 ? 12.386 -3.467 8.681 1.00 77.31 95 ASN A N 1
ATOM 720 C CA . ASN A 1 95 ? 13.336 -2.369 8.824 1.00 77.31 95 ASN A CA 1
ATOM 721 C C . ASN A 1 95 ? 13.035 -1.278 7.793 1.00 77.31 95 ASN A C 1
ATOM 723 O O . ASN A 1 95 ? 13.485 -1.350 6.654 1.00 77.31 95 ASN A O 1
ATOM 727 N N . LEU A 1 96 ? 12.310 -0.243 8.223 1.00 73.56 96 LEU A N 1
ATOM 728 C CA . LEU A 1 96 ? 11.889 0.867 7.363 1.00 73.56 96 LEU A CA 1
ATOM 729 C C . LEU A 1 96 ? 13.058 1.630 6.721 1.00 73.56 96 LEU A C 1
ATOM 731 O O . LEU A 1 96 ? 12.872 2.224 5.667 1.00 73.56 96 LEU A O 1
ATOM 735 N N . SER A 1 97 ? 14.252 1.611 7.324 1.00 74.56 97 SER A N 1
ATOM 736 C CA . SER A 1 97 ? 15.430 2.298 6.769 1.00 74.56 97 SER A CA 1
ATOM 737 C C . SER A 1 97 ? 16.046 1.586 5.562 1.00 74.56 97 SER A C 1
ATOM 739 O O . SER A 1 97 ? 16.775 2.210 4.797 1.00 74.56 97 SER A O 1
ATOM 741 N N . LEU A 1 98 ? 15.750 0.295 5.391 1.00 76.62 98 LEU A N 1
ATOM 742 C CA . LEU A 1 98 ? 16.253 -0.529 4.289 1.00 76.62 98 LEU A CA 1
ATOM 743 C C . LEU A 1 98 ? 15.216 -0.714 3.176 1.00 76.62 98 LEU A C 1
ATOM 745 O O . LEU A 1 98 ? 15.535 -1.274 2.130 1.00 76.62 98 LEU A O 1
ATOM 749 N N . LEU A 1 99 ? 13.976 -0.268 3.397 1.00 82.69 99 LEU A N 1
ATOM 750 C CA . LEU A 1 99 ? 12.926 -0.346 2.392 1.00 82.69 99 LEU A CA 1
ATOM 751 C C . LEU A 1 99 ? 13.066 0.784 1.386 1.00 82.69 99 LEU A C 1
ATOM 753 O O . LEU A 1 99 ? 13.265 1.946 1.742 1.00 82.69 99 LEU A O 1
ATOM 757 N N . GLN A 1 100 ? 12.904 0.428 0.117 1.00 88.62 100 GLN A N 1
ATOM 758 C CA . GLN A 1 100 ? 12.833 1.417 -0.940 1.00 88.62 100 GLN A CA 1
ATOM 759 C C . GLN A 1 100 ? 11.591 2.310 -0.747 1.00 88.62 100 GLN A C 1
ATOM 761 O O . GLN A 1 100 ? 10.521 1.794 -0.396 1.00 88.62 100 GLN A O 1
ATOM 766 N N . PRO A 1 101 ? 11.706 3.636 -0.944 1.00 91.69 101 PRO A N 1
ATOM 767 C CA . PRO A 1 101 ? 10.606 4.575 -0.723 1.00 91.69 101 PRO A CA 1
ATOM 768 C C . PRO A 1 101 ? 9.313 4.223 -1.470 1.00 91.69 101 PRO A C 1
ATOM 770 O O . PRO A 1 101 ? 8.224 4.369 -0.920 1.00 91.69 101 PRO A O 1
ATOM 773 N N . GLU A 1 102 ? 9.416 3.713 -2.693 1.00 91.31 102 GLU A N 1
ATOM 774 C CA . GLU A 1 102 ? 8.293 3.268 -3.521 1.00 91.31 102 GLU A CA 1
ATOM 775 C C . GLU A 1 102 ? 7.474 2.144 -2.868 1.00 91.31 102 GLU A C 1
ATOM 777 O O . GLU A 1 102 ? 6.243 2.170 -2.932 1.00 91.31 102 GLU A O 1
ATOM 782 N N . ASN A 1 103 ? 8.122 1.218 -2.154 1.00 90.06 103 ASN A N 1
ATOM 783 C CA . ASN A 1 103 ? 7.444 0.133 -1.437 1.00 90.06 103 ASN A CA 1
ATOM 784 C C . ASN A 1 103 ? 6.658 0.668 -0.237 1.00 90.06 103 ASN A C 1
ATOM 786 O O . ASN A 1 103 ? 5.563 0.189 0.059 1.00 90.06 103 ASN A O 1
ATOM 790 N N . ILE A 1 104 ? 7.192 1.695 0.430 1.00 90.31 104 ILE A N 1
ATOM 791 C CA . ILE A 1 104 ? 6.522 2.382 1.539 1.00 90.31 104 ILE A CA 1
ATOM 792 C C . ILE A 1 104 ? 5.274 3.112 1.027 1.00 90.31 104 ILE A C 1
ATOM 794 O O . ILE A 1 104 ? 4.213 3.035 1.647 1.00 90.31 104 ILE A O 1
ATOM 79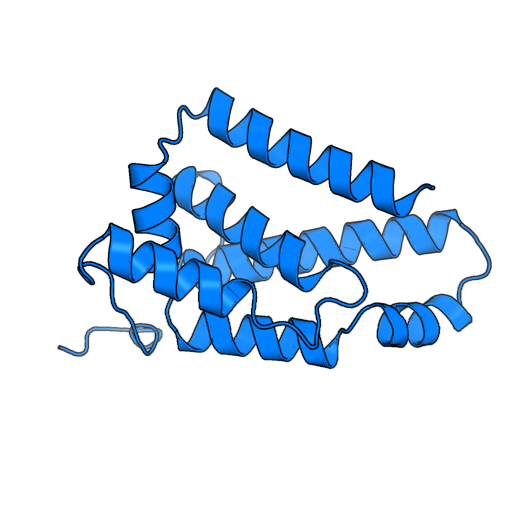8 N N . VAL A 1 105 ? 5.374 3.780 -0.126 1.00 91.75 105 VAL A N 1
ATOM 799 C CA . VAL A 1 105 ? 4.235 4.455 -0.767 1.00 91.75 105 VAL A CA 1
ATOM 800 C C . VAL A 1 105 ? 3.170 3.440 -1.190 1.00 91.75 105 VAL A C 1
ATOM 802 O O . VAL A 1 105 ? 1.995 3.627 -0.872 1.00 91.75 105 VAL A O 1
ATOM 805 N N . ALA A 1 106 ? 3.563 2.339 -1.839 1.00 91.25 106 ALA A N 1
ATOM 806 C CA . ALA A 1 106 ? 2.649 1.269 -2.238 1.00 91.25 106 ALA A CA 1
ATOM 807 C C . ALA A 1 106 ? 1.912 0.660 -1.035 1.00 91.25 106 ALA A C 1
ATOM 809 O O . ALA A 1 106 ? 0.681 0.597 -1.036 1.00 91.25 106 ALA A O 1
ATOM 810 N N . ALA A 1 107 ? 2.638 0.301 0.029 1.00 89.88 107 ALA A N 1
ATOM 811 C CA . ALA A 1 107 ? 2.048 -0.203 1.268 1.00 89.88 107 ALA A CA 1
ATOM 812 C C . ALA A 1 107 ? 1.122 0.826 1.939 1.00 89.88 107 ALA A C 1
ATOM 814 O O . ALA A 1 107 ? 0.060 0.462 2.446 1.00 89.88 107 ALA A O 1
ATOM 815 N N . GLY A 1 108 ? 1.488 2.111 1.899 1.00 88.38 108 GLY A N 1
ATOM 816 C CA . GLY A 1 108 ? 0.659 3.218 2.373 1.00 88.38 108 GLY A CA 1
ATOM 817 C C . GLY A 1 108 ? -0.685 3.305 1.653 1.00 88.38 108 GLY A C 1
ATOM 818 O O . GLY A 1 108 ? -1.716 3.463 2.304 1.00 88.38 108 GLY A O 1
ATOM 819 N N . ILE A 1 109 ? -0.694 3.140 0.327 1.00 89.44 109 ILE A N 1
ATOM 820 C CA . ILE A 1 109 ? -1.930 3.125 -0.467 1.00 89.44 109 ILE A CA 1
ATOM 821 C C . ILE A 1 109 ? -2.777 1.894 -0.141 1.00 89.44 109 ILE A C 1
ATOM 823 O O . ILE A 1 109 ? -3.979 2.041 0.075 1.00 89.44 109 ILE A O 1
ATOM 827 N N . VAL A 1 110 ? -2.176 0.703 -0.045 1.00 89.12 110 VAL A N 1
ATOM 828 C CA . VAL A 1 110 ? -2.919 -0.516 0.326 1.00 89.12 110 VAL A CA 1
ATOM 829 C C . VAL A 1 110 ? -3.568 -0.355 1.701 1.00 89.12 110 VAL A C 1
ATOM 831 O O . VAL A 1 110 ? -4.773 -0.554 1.844 1.00 89.12 110 VAL A O 1
ATOM 834 N N . ALA A 1 111 ? -2.793 0.072 2.700 1.00 86.38 111 ALA A N 1
ATOM 835 C CA . ALA A 1 111 ? -3.283 0.276 4.058 1.00 86.38 111 ALA A CA 1
ATOM 836 C C . ALA A 1 111 ? -4.381 1.343 4.136 1.00 86.38 111 ALA A C 1
ATOM 838 O O . ALA A 1 111 ? -5.341 1.176 4.886 1.00 86.38 111 ALA A O 1
ATOM 839 N N . LEU A 1 112 ? -4.261 2.421 3.355 1.00 83.94 112 LEU A N 1
ATOM 840 C CA . LEU A 1 112 ? -5.305 3.432 3.258 1.00 83.94 112 LEU A CA 1
ATOM 841 C C . LEU A 1 112 ? -6.600 2.845 2.711 1.00 83.94 112 LEU A C 1
ATOM 843 O O . LEU A 1 112 ? -7.634 3.012 3.348 1.00 83.94 112 LEU A O 1
ATOM 847 N N . VAL A 1 113 ? -6.549 2.162 1.565 1.00 83.69 113 VAL A N 1
ATOM 848 C CA . VAL A 1 113 ? -7.747 1.636 0.894 1.00 83.69 113 VAL A CA 1
ATOM 849 C C . VAL A 1 113 ? -8.490 0.638 1.782 1.00 83.69 113 VAL A C 1
ATOM 851 O O . VAL A 1 113 ? -9.696 0.778 1.925 1.00 83.69 113 VAL A O 1
ATOM 854 N N . VAL A 1 114 ? -7.780 -0.270 2.463 1.00 80.62 114 VAL A N 1
ATOM 855 C CA . VAL A 1 114 ? -8.376 -1.248 3.405 1.00 80.62 114 VAL A CA 1
ATOM 856 C C . VAL A 1 114 ? -9.116 -0.583 4.577 1.00 80.62 114 VAL A C 1
ATOM 858 O O . VAL A 1 114 ? -9.942 -1.203 5.243 1.00 80.62 114 VAL A O 1
ATOM 861 N N . LEU A 1 115 ? -8.806 0.677 4.881 1.00 75.12 115 LEU A N 1
ATOM 862 C CA . LEU A 1 115 ? -9.360 1.396 6.028 1.00 75.12 115 LEU A CA 1
ATOM 863 C C . LEU A 1 115 ? -10.370 2.470 5.650 1.00 75.12 115 LEU A C 1
ATOM 865 O O . LEU A 1 115 ? -10.945 3.106 6.544 1.00 75.12 115 LEU A O 1
ATOM 869 N N . ILE A 1 116 ? -10.611 2.680 4.356 1.00 75.44 116 ILE A N 1
ATOM 870 C CA . ILE A 1 116 ? -11.677 3.573 3.923 1.00 75.44 116 ILE A CA 1
ATOM 871 C C . ILE A 1 116 ? -13.022 2.942 4.335 1.00 75.44 116 ILE A C 1
ATOM 873 O O . ILE A 1 116 ? -13.247 1.744 4.198 1.00 75.44 116 ILE A O 1
ATOM 877 N N . PRO A 1 117 ? -13.955 3.726 4.897 1.00 68.06 117 PRO A N 1
ATOM 878 C CA . PRO A 1 117 ? -15.268 3.202 5.234 1.00 68.06 117 PRO A CA 1
ATOM 879 C C . PRO A 1 117 ? -16.085 2.875 3.989 1.00 68.06 117 PRO A C 1
ATOM 881 O O . PRO A 1 117 ? -16.231 3.714 3.099 1.00 68.06 117 PRO A O 1
ATOM 884 N N . ASN A 1 118 ? -16.722 1.701 4.013 1.00 69.56 118 ASN A N 1
ATOM 885 C CA . ASN A 1 118 ? -17.584 1.170 2.958 1.00 69.56 118 ASN A CA 1
ATOM 886 C C . ASN A 1 118 ? -16.853 0.808 1.649 1.00 69.56 118 ASN A C 1
ATOM 888 O O . ASN A 1 118 ? -17.490 0.785 0.597 1.00 69.56 118 ASN A O 1
ATOM 892 N N . THR A 1 119 ? -15.548 0.517 1.686 1.00 71.50 119 THR A N 1
ATOM 893 C CA . THR A 1 119 ? -14.808 -0.028 0.527 1.00 71.50 119 THR A CA 1
ATOM 894 C C . T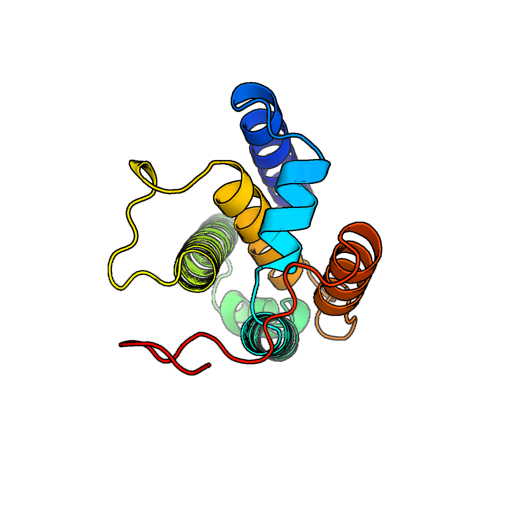HR A 1 119 ? -14.802 -1.544 0.454 1.00 71.50 119 THR A C 1
ATOM 896 O O . THR A 1 119 ? -14.571 -2.071 -0.629 1.00 71.50 119 THR A O 1
ATOM 899 N N . GLY A 1 120 ? -15.181 -2.243 1.528 1.00 64.38 120 GLY A N 1
ATOM 900 C CA . GLY A 1 120 ? -15.101 -3.704 1.622 1.00 64.38 120 GLY A CA 1
ATOM 901 C C . GLY A 1 120 ? -15.898 -4.503 0.584 1.00 64.38 120 GLY A C 1
ATOM 902 O O . GLY A 1 120 ? -15.785 -5.718 0.556 1.00 64.38 120 GLY A O 1
ATOM 903 N N . THR A 1 121 ? -16.695 -3.861 -0.274 1.00 71.81 121 THR A N 1
ATOM 904 C CA . THR A 1 121 ? -17.415 -4.506 -1.393 1.00 71.81 121 THR A CA 1
ATOM 905 C C . THR A 1 121 ? -16.869 -4.137 -2.773 1.00 71.81 121 THR A C 1
ATOM 907 O O . THR A 1 121 ? -17.422 -4.573 -3.775 1.00 71.81 121 THR A O 1
ATOM 910 N N . SER A 1 122 ? -15.812 -3.327 -2.837 1.00 79.44 122 SER A N 1
ATOM 911 C CA . SER A 1 122 ? -15.234 -2.814 -4.078 1.00 79.44 122 SER A CA 1
ATOM 912 C C . SER A 1 122 ? -13.793 -3.277 -4.241 1.00 79.44 122 SER A C 1
ATOM 914 O O . SER A 1 122 ? -12.962 -3.076 -3.360 1.00 79.44 122 SER A O 1
ATOM 916 N N . GLU A 1 123 ? -13.463 -3.859 -5.391 1.00 88.38 123 GLU A N 1
ATOM 917 C CA . GLU A 1 123 ? -12.162 -4.484 -5.642 1.00 88.38 123 GLU A CA 1
ATOM 918 C C . GLU A 1 123 ? -11.083 -3.471 -6.074 1.00 88.38 123 GLU A C 1
ATOM 920 O O . GLU A 1 123 ? -10.265 -3.754 -6.948 1.00 88.38 123 GLU A O 1
ATOM 925 N N . TRP A 1 124 ? -11.057 -2.268 -5.482 1.00 88.44 124 TRP A N 1
ATOM 926 C CA . TRP A 1 124 ? -10.152 -1.179 -5.892 1.00 88.44 124 TRP A CA 1
ATOM 927 C C . TRP A 1 124 ? -8.677 -1.587 -5.901 1.00 88.44 124 TRP A C 1
ATOM 929 O O . TRP A 1 124 ? -7.949 -1.221 -6.822 1.00 88.44 124 TRP A O 1
ATOM 939 N N . LEU A 1 125 ? -8.242 -2.367 -4.907 1.00 90.81 125 LEU A N 1
ATOM 940 C CA . LEU A 1 125 ? -6.872 -2.885 -4.832 1.00 90.81 125 LEU A CA 1
ATOM 941 C C . LEU A 1 125 ? -6.544 -3.819 -6.000 1.00 90.81 125 LEU A C 1
ATOM 943 O O . LEU A 1 125 ? -5.467 -3.721 -6.583 1.00 90.81 125 LEU A O 1
ATOM 947 N N . LEU A 1 126 ? -7.482 -4.695 -6.368 1.00 92.94 126 LEU A N 1
ATOM 948 C CA . LEU A 1 126 ? -7.313 -5.614 -7.490 1.00 92.94 126 LEU A CA 1
ATOM 949 C C . LEU A 1 126 ? -7.277 -4.858 -8.816 1.00 92.94 126 LEU A C 1
ATOM 951 O O . LEU A 1 126 ? -6.411 -5.124 -9.643 1.00 92.94 126 LEU A O 1
ATOM 955 N N . TRP A 1 127 ? -8.173 -3.890 -9.009 1.00 94.62 127 TRP A N 1
ATOM 956 C CA . TRP A 1 127 ? -8.196 -3.087 -10.231 1.00 94.62 127 TRP A CA 1
ATOM 957 C C . TRP A 1 127 ? -6.936 -2.240 -10.391 1.00 94.62 127 TRP A C 1
ATOM 959 O O . TRP A 1 127 ? -6.392 -2.169 -11.493 1.00 94.62 127 TRP A O 1
ATOM 969 N N . LEU A 1 128 ? -6.431 -1.653 -9.302 1.00 94.06 128 LEU A N 1
ATOM 970 C CA . LEU A 1 128 ? -5.159 -0.936 -9.324 1.00 94.06 128 LEU A CA 1
ATOM 971 C C . LEU A 1 128 ? -3.997 -1.883 -9.641 1.00 94.06 128 LEU A C 1
ATOM 973 O O . LEU A 1 128 ? -3.154 -1.546 -10.463 1.00 94.06 128 LEU A O 1
ATOM 977 N N . TRP A 1 129 ? -3.987 -3.08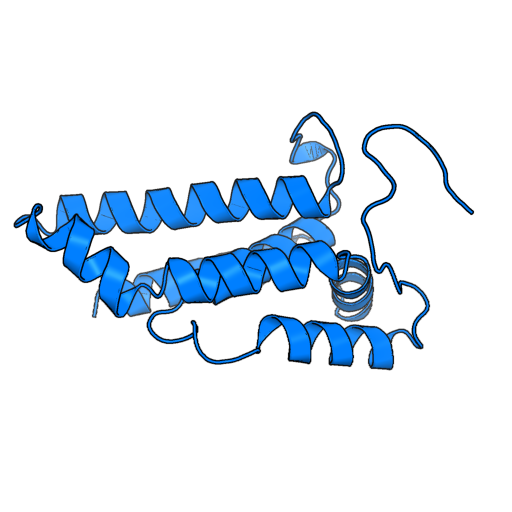5 -9.062 1.00 94.50 129 TRP A N 1
ATOM 978 C CA . TRP A 1 129 ? -2.957 -4.086 -9.338 1.00 94.50 129 TRP A CA 1
ATOM 979 C C . TRP A 1 129 ? -2.983 -4.552 -10.800 1.00 94.50 129 TRP A C 1
ATOM 981 O O . TRP A 1 129 ? -1.945 -4.607 -11.452 1.00 94.50 129 TRP A O 1
ATOM 991 N N . ILE A 1 130 ? -4.164 -4.816 -11.367 1.00 95.25 130 ILE A N 1
ATOM 992 C CA . ILE A 1 130 ? -4.303 -5.159 -12.792 1.00 95.25 130 ILE A CA 1
ATOM 993 C C . ILE A 1 130 ? -3.798 -4.003 -13.663 1.00 95.25 130 ILE A C 1
ATOM 995 O O . ILE A 1 130 ? -3.063 -4.229 -14.625 1.00 95.25 130 ILE A O 1
ATOM 999 N N . ALA A 1 131 ? -4.141 -2.759 -13.319 1.00 95.62 131 ALA A N 1
ATOM 1000 C CA . ALA A 1 131 ? -3.675 -1.587 -14.051 1.00 95.62 131 ALA A CA 1
ATOM 1001 C C . ALA A 1 131 ? -2.143 -1.451 -14.013 1.00 95.62 131 ALA A C 1
ATOM 1003 O O . ALA A 1 131 ? -1.535 -1.160 -15.045 1.00 95.62 131 ALA A O 1
ATOM 1004 N N . THR A 1 132 ? -1.499 -1.706 -12.869 1.00 94.75 132 THR A N 1
ATOM 1005 C CA . THR A 1 132 ? -0.033 -1.654 -12.763 1.00 94.75 132 THR A CA 1
ATOM 1006 C C . THR A 1 132 ? 0.639 -2.825 -13.478 1.00 94.75 132 THR A C 1
ATOM 1008 O O . THR A 1 132 ? 1.697 -2.627 -14.076 1.00 94.75 132 THR A O 1
ATOM 1011 N N . GLN A 1 133 ? 0.021 -4.011 -13.523 1.00 94.56 133 GLN A N 1
ATOM 1012 C CA . GLN A 1 133 ? 0.493 -5.119 -14.364 1.00 94.56 133 GLN A CA 1
ATOM 1013 C C . GLN A 1 133 ? 0.441 -4.756 -15.851 1.00 94.56 133 GLN A C 1
ATOM 1015 O O . GLN A 1 133 ? 1.427 -4.937 -16.561 1.00 94.56 133 GLN A O 1
ATOM 1020 N N . ILE A 1 134 ? -0.660 -4.164 -16.325 1.00 95.19 134 ILE A N 1
ATOM 1021 C CA . ILE A 1 134 ? -0.774 -3.699 -17.717 1.00 95.19 134 ILE A CA 1
ATOM 1022 C C . ILE A 1 134 ? 0.284 -2.627 -18.013 1.00 95.19 134 ILE A C 1
ATOM 1024 O O . ILE A 1 134 ? 0.988 -2.718 -19.017 1.00 95.19 134 ILE A O 1
ATOM 1028 N N . ALA A 1 135 ? 0.450 -1.645 -17.122 1.00 94.94 135 ALA A N 1
ATOM 1029 C CA . ALA A 1 135 ? 1.414 -0.557 -17.295 1.00 94.94 135 ALA A CA 1
ATOM 1030 C C . ALA A 1 135 ? 2.880 -1.029 -17.302 1.00 94.94 135 ALA A C 1
ATOM 1032 O O . ALA A 1 135 ? 3.735 -0.367 -17.887 1.00 94.94 135 ALA A O 1
ATOM 1033 N N . THR A 1 136 ? 3.175 -2.161 -16.661 1.00 93.81 136 THR A N 1
ATOM 1034 C CA . THR A 1 136 ? 4.518 -2.765 -16.597 1.00 93.81 136 THR A CA 1
ATOM 1035 C C . THR A 1 136 ? 4.704 -3.920 -17.585 1.00 93.81 136 THR A C 1
ATOM 1037 O O . THR A 1 136 ? 5.743 -4.585 -17.574 1.00 93.81 136 THR A O 1
ATOM 1040 N N . GLY A 1 137 ? 3.706 -4.188 -18.436 1.00 91.94 137 GLY A N 1
ATOM 1041 C CA . GLY A 1 137 ? 3.725 -5.303 -19.384 1.00 91.94 137 GLY A CA 1
ATOM 1042 C C . GLY A 1 137 ? 3.771 -6.686 -18.723 1.00 91.94 137 GLY A C 1
ATOM 1043 O O . GLY A 1 137 ? 4.241 -7.633 -19.344 1.00 91.94 137 GLY A O 1
ATOM 1044 N N . GLY A 1 138 ? 3.337 -6.811 -17.465 1.00 87.81 138 GLY A N 1
ATOM 1045 C CA . GLY A 1 138 ? 3.365 -8.065 -16.706 1.00 87.81 138 GLY A CA 1
ATOM 1046 C C . GLY A 1 138 ? 4.748 -8.465 -16.184 1.00 87.81 138 GLY A C 1
ATOM 1047 O O . GLY A 1 138 ? 4.915 -9.585 -15.707 1.00 87.81 138 GLY A O 1
ATOM 1048 N N . SER A 1 139 ? 5.738 -7.566 -16.243 1.00 88.94 139 SER A N 1
ATOM 1049 C CA . SER A 1 139 ? 7.131 -7.855 -15.855 1.00 88.94 139 SER A CA 1
ATOM 1050 C C . SER A 1 139 ? 7.301 -8.225 -14.375 1.00 88.94 139 SER A C 1
ATOM 1052 O O . SER A 1 139 ? 8.312 -8.811 -14.001 1.00 88.94 139 SER A O 1
ATOM 1054 N N . TYR A 1 140 ? 6.319 -7.882 -13.537 1.00 88.75 140 TYR A N 1
ATOM 1055 C CA . TYR A 1 140 ? 6.331 -8.096 -12.087 1.00 88.75 140 TYR A CA 1
ATOM 1056 C C . TYR A 1 140 ? 5.194 -9.018 -11.630 1.00 88.75 140 TYR A C 1
ATOM 1058 O O . TYR A 1 140 ? 4.739 -8.935 -10.491 1.00 88.75 140 TYR A O 1
ATOM 1066 N N . LEU A 1 141 ? 4.676 -9.867 -12.521 1.00 88.50 141 LEU A N 1
ATOM 1067 C CA . LEU A 1 141 ? 3.569 -10.755 -12.193 1.00 88.50 141 LEU A CA 1
ATOM 1068 C C . LEU A 1 141 ? 4.005 -11.818 -11.176 1.00 88.50 141 LEU A C 1
ATOM 1070 O O . LEU A 1 141 ? 4.694 -12.777 -11.512 1.00 88.50 141 LEU A O 1
ATOM 1074 N N . VAL A 1 142 ? 3.539 -11.669 -9.937 1.00 85.88 142 VAL A N 1
ATOM 1075 C CA . VAL A 1 142 ? 3.747 -12.637 -8.855 1.00 85.88 142 VAL A CA 1
ATOM 1076 C C . VAL A 1 142 ? 2.382 -13.079 -8.332 1.00 85.88 142 VAL A C 1
ATOM 1078 O O . VAL A 1 142 ? 1.588 -12.258 -7.880 1.00 85.88 142 VAL A O 1
ATOM 1081 N N . ILE A 1 143 ? 2.073 -14.378 -8.402 1.00 84.75 143 ILE A N 1
ATOM 1082 C CA . ILE A 1 143 ? 0.774 -14.906 -7.940 1.00 84.75 143 ILE A CA 1
ATOM 1083 C C . ILE A 1 143 ? 0.835 -15.258 -6.453 1.00 84.75 143 ILE A C 1
ATOM 1085 O O . ILE A 1 143 ? 0.002 -14.808 -5.664 1.00 84.75 143 ILE A O 1
ATOM 1089 N N . LEU A 1 144 ? 1.835 -16.052 -6.076 1.00 80.31 144 LEU A N 1
ATOM 1090 C CA . LEU A 1 144 ? 2.115 -16.444 -4.700 1.00 80.31 144 LEU A CA 1
ATOM 1091 C C . LEU A 1 144 ? 3.423 -15.793 -4.254 1.00 80.31 144 LEU A C 1
ATOM 1093 O O . LEU A 1 144 ? 4.321 -15.639 -5.083 1.00 80.31 144 LEU A O 1
ATOM 1097 N N . PRO A 1 145 ? 3.568 -15.431 -2.968 1.00 73.31 145 PRO A N 1
ATOM 1098 C CA . PRO A 1 145 ? 4.844 -14.958 -2.467 1.00 73.31 145 PRO A CA 1
ATOM 1099 C C . PRO A 1 145 ? 5.846 -16.093 -2.664 1.00 73.31 145 PRO A C 1
ATOM 1101 O O . PRO A 1 145 ? 5.495 -17.258 -2.444 1.00 73.31 145 PRO A O 1
ATOM 1104 N N . ALA A 1 146 ? 7.084 -15.771 -3.044 1.00 67.44 146 ALA A N 1
ATOM 1105 C CA . ALA A 1 146 ? 8.163 -16.740 -2.921 1.00 67.44 146 ALA A CA 1
ATOM 1106 C C . ALA A 1 146 ? 8.106 -17.268 -1.483 1.00 67.44 146 ALA A C 1
ATOM 1108 O O . ALA A 1 146 ? 8.082 -16.463 -0.546 1.00 67.44 146 ALA A O 1
ATOM 1109 N N . ALA A 1 147 ? 7.937 -18.586 -1.325 1.00 56.97 147 ALA A N 1
ATOM 1110 C CA . ALA A 1 147 ? 7.736 -19.203 -0.022 1.00 56.97 147 ALA A CA 1
ATOM 1111 C C . ALA A 1 147 ? 8.747 -18.616 0.967 1.00 56.97 147 ALA A C 1
ATOM 1113 O O . ALA A 1 147 ? 9.907 -18.408 0.607 1.00 56.97 147 ALA A O 1
ATOM 1114 N N . ILE A 1 148 ? 8.286 -18.282 2.177 1.00 54.00 148 ILE A N 1
ATOM 1115 C CA . ILE A 1 148 ? 9.131 -17.756 3.253 1.00 54.00 148 ILE A CA 1
ATOM 1116 C C . ILE A 1 148 ? 10.276 -18.765 3.445 1.00 54.00 148 ILE A C 1
ATOM 1118 O O . ILE A 1 148 ? 10.094 -19.796 4.084 1.00 54.00 148 ILE A O 1
ATOM 1122 N N . GLY A 1 149 ? 11.421 -18.489 2.814 1.00 48.09 149 GLY A N 1
ATOM 1123 C CA . GLY A 1 149 ? 12.511 -19.446 2.621 1.00 48.09 149 GLY A CA 1
ATOM 1124 C C . GLY A 1 149 ? 12.566 -20.100 1.231 1.00 48.09 149 GLY A C 1
ATOM 1125 O O . GLY A 1 149 ? 12.222 -21.264 1.084 1.00 48.09 149 GLY A O 1
ATOM 1126 N N . GLY A 1 150 ? 13.141 -19.386 0.258 1.00 40.50 150 GLY A N 1
ATOM 1127 C CA . GLY A 1 150 ? 13.862 -19.994 -0.866 1.00 40.50 150 GLY A CA 1
ATOM 1128 C C . GLY A 1 150 ? 13.038 -20.364 -2.104 1.00 40.50 150 GLY A C 1
ATOM 1129 O O . GLY A 1 150 ? 12.166 -21.218 -2.057 1.00 40.50 150 GLY A O 1
ATOM 1130 N N . VAL A 1 151 ? 13.410 -19.719 -3.215 1.00 42.91 151 VAL A N 1
ATOM 1131 C CA . VAL A 1 151 ? 13.351 -20.163 -4.623 1.00 42.91 151 VAL A CA 1
ATOM 1132 C C . VAL A 1 151 ? 12.292 -21.211 -4.970 1.00 42.91 151 VAL A C 1
ATOM 1134 O O . VAL A 1 151 ? 12.486 -22.387 -4.684 1.00 42.91 151 VAL A O 1
ATOM 1137 N N . LEU A 1 152 ? 11.302 -20.828 -5.780 1.00 38.69 152 LEU A N 1
ATOM 1138 C CA . LEU A 1 152 ? 10.724 -21.734 -6.774 1.00 38.69 152 LEU A CA 1
ATOM 1139 C C . LEU A 1 152 ? 10.447 -20.970 -8.078 1.00 38.69 152 LEU A C 1
ATOM 1141 O O . LEU A 1 152 ? 9.505 -20.190 -8.136 1.00 38.69 152 LEU A O 1
ATOM 1145 N N . ILE A 1 153 ? 11.361 -21.223 -9.027 1.00 42.88 153 ILE A N 1
ATOM 1146 C CA . ILE A 1 153 ? 11.301 -21.197 -10.506 1.00 42.88 153 ILE A CA 1
ATOM 1147 C C . ILE A 1 153 ? 10.464 -20.092 -11.155 1.00 42.88 153 ILE A C 1
ATOM 1149 O O . ILE A 1 153 ? 9.219 -20.194 -11.140 1.00 42.88 153 ILE A O 1
#